Protein AF-A0A2V6GI53-F1 (afdb_monomer_lite)

Radius of gyration: 17.16 Å; chains: 1; bounding box: 40×26×50 Å

pLDDT: mean 84.68, std 9.72, range [50.16, 97.56]

Foldseek 3Di:
DVLVVLVVLLVLLLVLLLLVLLLLLLVLQLCPPDPDDVVVSVVSVLLVVLLLVLVLVVSLVSVVVSVDDSVVSNVSSCVSNCSSVVSNVCNNPPPNPPDPVVSVVSNVVSVVSCVVSVVCVLVVVVVVDPNVVSVVVVVVSVVVSVCSSVVSVVVD

Sequence (156 aa):
DATRHFSEIATALIVALAIHSTTDGLALGIQGETPGTGATKWSLFSALCIHKVPEGLALGGLLIGAGLQQAAAVGWVAAVEATTLLGGVIGYFFLTNISMLWLGLIMAHVGGGFIYLATHAVIGEMLKHGKKLVLTSFALGIALIAVLNVGLRLLR

Secondary structure (DSSP, 8-state):
-HHHHHHHHHHHHHHHHHHHHHHHHHHHHHTTSS---HHHHHHHHHHHHHHHHHHHHHHHHHHHHTT--HHHHHHHHHHHHHHHHHHHHHHHHH-TT--HHHHHHHHHHHHHHHHHHHHHHHHHHHHHS-HHHHHHHHHHHHHHHHHHHHHHHHT-

Structure (mmCIF, N/CA/C/O backbone):
data_AF-A0A2V6GI53-F1
#
_entry.id   AF-A0A2V6GI53-F1
#
loop_
_atom_site.group_PDB
_atom_site.id
_atom_site.type_symbol
_atom_site.label_atom_id
_atom_site.label_alt_id
_atom_site.label_comp_id
_atom_site.label_asym_id
_atom_site.label_entity_id
_atom_site.label_seq_id
_atom_site.pdbx_PDB_ins_code
_atom_site.Cartn_x
_atom_site.Cartn_y
_atom_site.Cartn_z
_atom_site.occupancy
_atom_site.B_iso_or_equiv
_atom_site.auth_seq_id
_atom_site.auth_comp_id
_atom_site.auth_asym_id
_atom_site.auth_atom_id
_atom_site.pdbx_PDB_model_num
ATOM 1 N N . ASP A 1 1 ? -5.610 8.647 26.077 1.00 53.78 1 ASP A N 1
ATOM 2 C CA . ASP A 1 1 ? -4.582 7.644 25.731 1.00 53.78 1 ASP A CA 1
ATOM 3 C C . ASP A 1 1 ? -4.888 6.720 24.561 1.00 53.78 1 ASP A C 1
ATOM 5 O O . ASP A 1 1 ? -3.995 6.532 23.749 1.00 53.78 1 ASP A O 1
ATOM 9 N N . ALA A 1 2 ? -6.107 6.200 24.369 1.00 52.06 2 ALA A N 1
ATOM 10 C CA . ALA A 1 2 ? -6.391 5.304 23.233 1.00 52.06 2 ALA A CA 1
ATOM 11 C C . ALA A 1 2 ? -6.244 5.952 21.834 1.00 52.06 2 ALA A C 1
ATOM 13 O O . ALA A 1 2 ? -5.796 5.290 20.901 1.00 52.06 2 ALA A O 1
ATOM 14 N N . THR A 1 3 ? -6.585 7.237 21.690 1.00 55.59 3 THR A N 1
ATOM 15 C CA . THR A 1 3 ? -6.463 8.008 20.437 1.00 55.59 3 THR A CA 1
ATOM 16 C C . THR A 1 3 ? -5.015 8.292 20.040 1.00 55.59 3 THR A C 1
ATOM 18 O O . THR A 1 3 ? -4.690 8.228 18.859 1.00 55.59 3 THR A O 1
ATOM 21 N N . ARG A 1 4 ? -4.120 8.535 21.010 1.00 59.75 4 ARG A N 1
ATOM 22 C CA . ARG A 1 4 ? -2.679 8.691 20.741 1.00 59.75 4 ARG A CA 1
ATOM 23 C C . ARG A 1 4 ? -2.071 7.395 20.210 1.00 59.75 4 ARG A C 1
ATOM 25 O O . ARG A 1 4 ? -1.440 7.407 19.162 1.00 59.75 4 ARG A O 1
ATOM 32 N N . HIS A 1 5 ? -2.378 6.274 20.860 1.00 61.34 5 HIS A N 1
ATOM 33 C CA . HIS A 1 5 ? -1.853 4.965 20.471 1.00 61.34 5 HIS A CA 1
ATOM 34 C C . HIS A 1 5 ? -2.324 4.522 19.073 1.00 61.34 5 HIS A C 1
ATOM 36 O O . HIS A 1 5 ? -1.582 3.888 18.328 1.00 61.34 5 HIS A O 1
ATOM 42 N N . PHE A 1 6 ? -3.558 4.872 18.696 1.00 66.50 6 PHE A N 1
ATOM 43 C CA . PHE A 1 6 ? -4.098 4.568 17.369 1.00 66.50 6 PHE A CA 1
ATOM 44 C C . PHE A 1 6 ? -3.503 5.474 16.277 1.00 66.50 6 PHE A C 1
ATOM 46 O O . PHE A 1 6 ? -3.231 5.011 15.172 1.00 66.50 6 PHE A O 1
ATOM 53 N N . SER A 1 7 ? -3.213 6.738 16.606 1.00 70.56 7 SER A N 1
ATOM 54 C CA . SER A 1 7 ? -2.481 7.656 15.724 1.00 70.56 7 SER A CA 1
ATOM 55 C C . SER A 1 7 ? -1.038 7.193 15.473 1.00 70.56 7 SER A C 1
ATOM 57 O O . SER A 1 7 ? -0.526 7.347 14.365 1.00 70.56 7 SER A O 1
ATOM 59 N N . GLU A 1 8 ? -0.377 6.601 16.470 1.00 76.50 8 GLU A N 1
ATOM 60 C CA . GLU A 1 8 ? 0.964 6.015 16.322 1.00 76.50 8 GLU A CA 1
ATOM 61 C C . GLU A 1 8 ? 0.959 4.812 15.371 1.00 76.50 8 GLU A C 1
ATOM 63 O O . GLU A 1 8 ? 1.794 4.744 14.471 1.00 76.50 8 GLU A O 1
ATOM 68 N N . ILE A 1 9 ? -0.019 3.907 15.505 1.00 77.12 9 ILE A N 1
ATOM 69 C CA . ILE A 1 9 ? -0.196 2.769 14.587 1.00 77.12 9 ILE A CA 1
ATOM 70 C C . ILE A 1 9 ? -0.473 3.265 13.162 1.00 77.12 9 ILE A C 1
ATOM 72 O O . ILE A 1 9 ? 0.132 2.766 12.216 1.00 77.12 9 ILE A O 1
ATOM 76 N N . ALA A 1 10 ? -1.335 4.273 13.001 1.00 81.50 10 ALA A N 1
ATOM 77 C CA . ALA A 1 10 ? -1.613 4.881 11.701 1.00 81.50 10 ALA A CA 1
ATOM 78 C C . ALA A 1 10 ? -0.352 5.483 11.064 1.00 81.50 10 ALA A C 1
ATOM 80 O O . ALA A 1 10 ? -0.105 5.296 9.876 1.00 81.50 10 ALA A O 1
ATOM 81 N N . THR A 1 11 ? 0.486 6.143 11.863 1.00 85.38 11 THR A N 1
ATOM 82 C CA . THR A 1 11 ? 1.745 6.737 11.393 1.00 85.38 11 THR A CA 1
ATOM 83 C C . THR A 1 11 ? 2.751 5.655 11.002 1.00 85.38 11 THR A C 1
ATOM 85 O O . THR A 1 11 ? 3.356 5.730 9.934 1.00 85.38 11 THR A O 1
ATOM 88 N N . ALA A 1 12 ? 2.893 4.611 11.823 1.00 84.06 12 ALA A N 1
ATOM 89 C CA . ALA A 1 12 ? 3.748 3.466 11.524 1.00 84.06 12 ALA A CA 1
ATOM 90 C C . ALA A 1 12 ? 3.316 2.757 10.231 1.00 84.06 12 ALA A C 1
ATOM 92 O O . ALA A 1 12 ? 4.165 2.386 9.422 1.00 84.06 12 ALA A O 1
ATOM 93 N N . LEU A 1 13 ? 2.007 2.626 9.999 1.00 84.56 13 LEU A N 1
ATOM 94 C CA . LEU A 1 13 ? 1.465 2.053 8.769 1.00 84.56 13 LEU A CA 1
ATOM 95 C C . LEU A 1 13 ? 1.696 2.942 7.549 1.00 84.56 13 LEU A C 1
ATOM 97 O O . LEU A 1 13 ? 2.080 2.406 6.517 1.00 84.56 13 LEU A O 1
ATOM 101 N N . ILE A 1 14 ? 1.539 4.268 7.657 1.00 91.12 14 ILE A N 1
ATOM 102 C CA . ILE A 1 14 ? 1.895 5.202 6.574 1.00 91.12 14 ILE A CA 1
ATOM 103 C C . ILE A 1 14 ? 3.352 4.988 6.156 1.00 91.12 14 ILE A C 1
ATOM 105 O O . ILE A 1 14 ? 3.635 4.836 4.971 1.00 91.12 14 ILE A O 1
ATOM 109 N N . VAL A 1 15 ? 4.277 4.941 7.120 1.00 90.31 15 VAL A N 1
ATOM 110 C CA . VAL A 1 15 ? 5.707 4.746 6.836 1.00 90.31 15 VAL A CA 1
ATOM 111 C C . VAL A 1 15 ? 5.960 3.374 6.212 1.00 90.31 15 VAL A C 1
ATOM 113 O O . VAL A 1 15 ? 6.644 3.278 5.195 1.00 90.31 15 VAL A O 1
ATOM 116 N N . ALA A 1 16 ? 5.389 2.313 6.784 1.00 87.69 16 ALA A N 1
ATOM 117 C CA . ALA A 1 16 ? 5.576 0.956 6.283 1.00 87.69 16 ALA A CA 1
ATOM 118 C C . ALA A 1 16 ? 5.018 0.781 4.856 1.00 87.69 16 ALA A C 1
ATOM 120 O O . ALA A 1 16 ? 5.694 0.206 4.005 1.00 87.69 16 ALA A O 1
ATOM 121 N N . LEU A 1 17 ? 3.837 1.338 4.565 1.00 91.81 17 LEU A N 1
ATOM 122 C CA . LEU A 1 17 ? 3.226 1.332 3.231 1.00 91.81 17 LEU A CA 1
ATOM 123 C C . LEU A 1 17 ? 3.971 2.219 2.239 1.00 91.81 17 LEU A C 1
ATOM 125 O O . LEU A 1 17 ? 4.115 1.837 1.084 1.00 91.81 17 LEU A O 1
ATOM 129 N N . ALA A 1 18 ? 4.529 3.349 2.673 1.00 94.00 18 ALA A N 1
ATOM 130 C CA . ALA A 1 18 ? 5.367 4.178 1.813 1.00 94.00 18 ALA A CA 1
ATOM 131 C C . ALA A 1 18 ? 6.643 3.437 1.389 1.00 94.00 18 ALA A C 1
ATOM 133 O O . ALA A 1 18 ? 7.031 3.510 0.220 1.00 94.00 18 ALA A O 1
ATOM 134 N N . ILE A 1 19 ? 7.278 2.698 2.308 1.00 91.00 19 ILE A N 1
ATOM 135 C CA . ILE A 1 19 ? 8.435 1.846 1.996 1.00 91.00 19 ILE A CA 1
ATOM 136 C C . ILE A 1 19 ? 8.005 0.717 1.055 1.00 91.00 19 ILE A C 1
ATOM 138 O O . ILE A 1 19 ? 8.632 0.540 0.015 1.00 91.00 19 ILE A O 1
ATOM 142 N N . HIS A 1 20 ? 6.916 0.010 1.367 1.00 91.25 20 HIS A N 1
ATOM 143 C CA . HIS A 1 20 ? 6.374 -1.055 0.520 1.00 91.25 20 HIS A CA 1
ATOM 144 C C . HIS A 1 20 ? 6.113 -0.580 -0.913 1.00 91.25 20 HIS A C 1
ATOM 146 O O . HIS A 1 20 ? 6.683 -1.121 -1.858 1.00 91.25 20 HIS A O 1
ATOM 152 N N . SER A 1 21 ? 5.352 0.504 -1.052 1.00 93.81 21 SER A N 1
ATOM 153 C CA . SER A 1 21 ? 5.031 1.159 -2.319 1.00 93.81 21 SER A CA 1
ATOM 154 C C . SER A 1 21 ? 6.283 1.576 -3.086 1.00 93.81 21 SER A C 1
ATOM 156 O O . SER A 1 21 ? 6.413 1.284 -4.272 1.00 93.81 21 SER A O 1
ATOM 158 N N . THR A 1 22 ? 7.276 2.158 -2.410 1.00 93.25 22 THR A N 1
ATOM 159 C CA . THR A 1 22 ? 8.567 2.474 -3.041 1.00 93.25 22 THR A CA 1
ATOM 160 C C . THR A 1 22 ? 9.226 1.214 -3.588 1.00 93.25 22 THR A C 1
ATOM 162 O O . THR A 1 22 ? 9.722 1.199 -4.711 1.00 93.25 22 THR A O 1
ATOM 165 N N . THR A 1 23 ? 9.227 0.135 -2.815 1.00 89.25 23 THR A N 1
ATOM 166 C CA . THR A 1 23 ? 9.901 -1.104 -3.201 1.00 89.25 23 THR A CA 1
ATOM 167 C C . THR A 1 23 ? 9.168 -1.844 -4.331 1.00 89.25 23 THR A C 1
ATOM 169 O O . THR A 1 23 ? 9.823 -2.437 -5.188 1.00 89.25 23 THR A O 1
ATOM 172 N N . ASP A 1 24 ? 7.840 -1.725 -4.404 1.00 90.38 24 ASP A N 1
ATOM 173 C CA . ASP A 1 24 ? 7.009 -2.132 -5.546 1.00 90.38 24 ASP A CA 1
ATOM 174 C C . ASP A 1 24 ? 7.425 -1.386 -6.823 1.00 90.38 24 ASP A C 1
ATOM 176 O O . ASP A 1 24 ? 7.624 -1.979 -7.886 1.00 90.38 24 ASP A O 1
ATOM 180 N N . GLY A 1 25 ? 7.633 -0.073 -6.696 1.00 91.25 25 GLY A N 1
ATOM 181 C CA . GLY A 1 25 ? 8.173 0.772 -7.753 1.00 91.25 25 GLY A CA 1
ATOM 182 C C . GLY A 1 25 ? 9.566 0.341 -8.205 1.00 91.25 25 GLY A C 1
ATOM 183 O O . GLY A 1 25 ? 9.805 0.192 -9.402 1.00 91.25 25 GLY A O 1
ATOM 184 N N . LEU A 1 26 ? 10.483 0.094 -7.261 1.00 89.88 26 LEU A N 1
ATOM 185 C CA . LEU A 1 26 ? 11.837 -0.380 -7.570 1.00 89.88 26 LEU A CA 1
ATOM 186 C C . LEU A 1 26 ? 11.785 -1.659 -8.412 1.00 89.88 26 LEU A C 1
ATOM 188 O O . LEU A 1 26 ? 12.477 -1.751 -9.424 1.00 89.88 26 LEU A O 1
ATOM 192 N N . ALA A 1 27 ? 10.929 -2.613 -8.028 1.00 85.31 27 ALA A N 1
ATOM 193 C CA . ALA A 1 27 ? 10.750 -3.870 -8.748 1.00 85.31 27 ALA A CA 1
ATOM 194 C C . ALA A 1 27 ? 10.324 -3.653 -10.210 1.00 85.31 27 ALA A C 1
ATOM 196 O O . ALA A 1 27 ? 10.823 -4.347 -11.095 1.00 85.31 27 ALA A O 1
ATOM 197 N N . LEU A 1 28 ? 9.454 -2.672 -10.482 1.00 86.94 28 LEU A N 1
ATOM 198 C CA . LEU A 1 28 ? 9.105 -2.270 -11.850 1.00 86.94 28 LEU A CA 1
ATOM 199 C C . LEU A 1 28 ? 10.263 -1.600 -12.586 1.00 86.94 28 LEU A C 1
ATOM 201 O O . LEU A 1 28 ? 10.526 -1.939 -13.739 1.00 86.94 28 LEU A O 1
ATOM 205 N N . GLY A 1 29 ? 10.936 -0.648 -11.938 1.00 87.44 29 GLY A N 1
ATOM 206 C CA . GLY A 1 29 ? 12.002 0.148 -12.547 1.00 87.44 29 GLY A CA 1
ATOM 207 C C . GLY A 1 29 ? 13.187 -0.704 -12.999 1.00 87.44 29 GLY A C 1
ATOM 208 O O . GLY A 1 29 ? 13.666 -0.544 -14.119 1.00 87.44 29 GLY A O 1
ATOM 209 N N . ILE A 1 30 ? 13.594 -1.677 -12.176 1.00 84.69 30 ILE A N 1
ATOM 210 C CA . ILE A 1 30 ? 14.704 -2.602 -12.471 1.00 84.69 30 ILE A CA 1
ATOM 211 C C . ILE A 1 30 ? 14.413 -3.450 -13.726 1.00 84.69 30 ILE A C 1
ATOM 213 O O . ILE A 1 30 ? 15.317 -3.754 -14.501 1.00 84.69 30 ILE A O 1
ATOM 217 N N . GLN A 1 31 ? 13.144 -3.798 -13.972 1.00 74.44 31 GLN A N 1
ATOM 218 C CA . GLN A 1 31 ? 12.724 -4.598 -15.133 1.00 74.44 31 GLN A CA 1
ATOM 219 C C . GLN A 1 31 ? 12.698 -3.802 -16.452 1.00 74.44 31 GLN A C 1
ATOM 221 O O . GLN A 1 31 ? 12.517 -4.385 -17.526 1.00 74.44 31 GLN A O 1
ATOM 226 N N . GLY A 1 32 ? 12.877 -2.475 -16.406 1.00 64.69 32 GLY A N 1
ATOM 227 C CA . GLY A 1 32 ? 12.908 -1.610 -17.589 1.00 64.69 32 GLY A CA 1
ATOM 228 C C . GLY A 1 32 ? 13.952 -2.049 -18.619 1.00 64.69 32 GLY A C 1
ATOM 229 O O . GLY A 1 32 ? 13.646 -2.103 -19.810 1.00 64.69 32 GLY A O 1
ATOM 230 N N . GLU A 1 33 ? 15.116 -2.496 -18.150 1.00 60.28 33 GLU A N 1
ATOM 231 C CA . GLU A 1 33 ? 16.288 -2.843 -18.968 1.00 60.28 33 GLU A CA 1
ATOM 232 C C . GLU A 1 33 ? 16.445 -4.358 -19.205 1.00 60.28 33 GLU A C 1
ATOM 234 O O . GLU A 1 33 ? 17.208 -4.785 -20.070 1.00 60.28 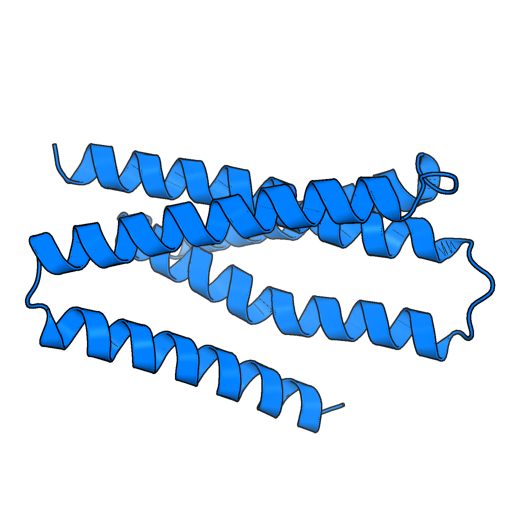33 GLU A O 1
ATOM 239 N N . THR A 1 34 ? 15.717 -5.207 -18.468 1.00 60.88 34 THR A N 1
ATOM 240 C CA . THR A 1 34 ? 15.857 -6.665 -18.597 1.00 60.88 34 THR A CA 1
ATOM 241 C C . THR A 1 34 ? 15.267 -7.150 -19.936 1.00 60.88 34 THR A C 1
ATOM 243 O O . THR A 1 34 ? 14.162 -6.714 -20.303 1.00 60.88 34 THR A O 1
ATOM 246 N N . PRO A 1 35 ? 15.940 -8.065 -20.673 1.00 50.16 35 PRO A N 1
ATOM 247 C CA . PRO A 1 35 ? 15.397 -8.687 -21.880 1.00 50.16 35 PRO A CA 1
ATOM 248 C C . PRO A 1 35 ? 14.206 -9.586 -21.520 1.00 50.16 35 PRO A C 1
ATOM 250 O O . PRO A 1 35 ? 14.344 -10.772 -21.238 1.00 50.16 35 PRO A O 1
ATOM 253 N N . GLY A 1 36 ? 13.016 -9.001 -21.483 1.00 58.81 36 GLY A N 1
ATOM 254 C CA . GLY A 1 36 ? 11.748 -9.690 -21.282 1.00 58.81 36 GLY A CA 1
ATOM 255 C C . GLY A 1 36 ? 10.780 -9.312 -22.392 1.00 58.81 36 GLY A C 1
ATOM 256 O O . GLY A 1 36 ? 10.802 -8.182 -22.885 1.00 58.81 36 GLY A O 1
ATOM 257 N N . THR A 1 37 ? 9.916 -10.247 -22.791 1.00 63.59 37 THR A N 1
ATOM 258 C CA . THR A 1 37 ? 8.835 -9.937 -23.737 1.00 63.59 37 THR A CA 1
ATOM 259 C C . THR A 1 37 ? 7.986 -8.791 -23.176 1.00 63.59 37 THR A C 1
ATOM 261 O O . THR A 1 37 ? 7.731 -8.745 -21.970 1.00 63.59 37 THR A O 1
ATOM 264 N N . GLY A 1 38 ? 7.528 -7.862 -24.023 1.00 67.25 38 GLY A N 1
ATOM 265 C CA . GLY A 1 38 ? 6.680 -6.746 -23.576 1.00 67.25 38 GLY A CA 1
ATOM 266 C C . GLY A 1 38 ? 5.466 -7.211 -22.756 1.00 67.25 38 GLY A C 1
ATOM 267 O O . GLY A 1 38 ? 5.073 -6.545 -21.80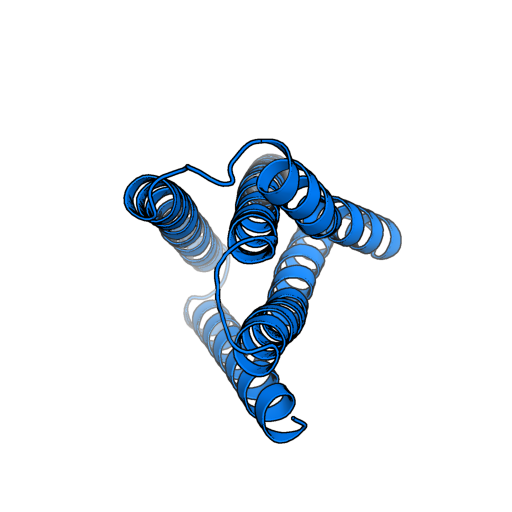2 1.00 67.25 38 GLY A O 1
ATOM 268 N N . ALA A 1 39 ? 4.946 -8.409 -23.045 1.00 73.12 39 ALA A N 1
ATOM 269 C CA . ALA A 1 39 ? 3.868 -9.051 -22.296 1.00 73.12 39 ALA A CA 1
ATOM 270 C C . ALA A 1 39 ? 4.198 -9.279 -20.806 1.00 73.12 39 ALA A C 1
ATOM 272 O O . ALA A 1 39 ? 3.336 -9.070 -19.953 1.00 73.12 39 ALA A O 1
ATOM 273 N N . THR A 1 40 ? 5.437 -9.650 -20.464 1.00 72.88 40 THR A N 1
ATOM 274 C CA . THR A 1 40 ? 5.864 -9.849 -19.068 1.00 72.88 40 THR A CA 1
ATOM 275 C C . THR A 1 40 ? 5.869 -8.528 -18.297 1.00 72.88 40 THR A C 1
ATOM 277 O O . THR A 1 40 ? 5.362 -8.474 -17.176 1.00 72.88 40 THR A O 1
ATOM 280 N N . LYS A 1 41 ? 6.361 -7.444 -18.917 1.00 77.00 41 LYS A N 1
ATOM 281 C CA . LYS A 1 41 ? 6.399 -6.099 -18.311 1.00 77.00 41 LYS A CA 1
ATOM 282 C C . LYS A 1 41 ? 4.990 -5.554 -18.065 1.00 77.00 41 LYS A C 1
ATOM 284 O O . LYS A 1 41 ? 4.681 -5.118 -16.959 1.00 77.00 41 LYS A O 1
ATOM 289 N N . TRP A 1 42 ? 4.104 -5.679 -19.056 1.00 80.44 42 TRP A N 1
ATOM 290 C CA . TRP A 1 42 ? 2.687 -5.325 -18.915 1.00 80.44 42 TRP A CA 1
ATOM 291 C C . TRP A 1 42 ? 1.972 -6.160 -17.852 1.00 80.44 42 TRP A C 1
ATOM 293 O O . TRP A 1 42 ? 1.098 -5.657 -17.141 1.00 80.44 42 TRP A O 1
ATOM 303 N N . SER A 1 43 ? 2.353 -7.430 -17.705 1.00 82.38 43 SER A N 1
ATOM 304 C CA . SER A 1 43 ? 1.777 -8.293 -16.681 1.00 82.38 43 SER A CA 1
ATOM 305 C C . SER A 1 43 ? 2.149 -7.883 -15.269 1.00 82.38 43 SER A C 1
ATOM 307 O O . SER A 1 43 ? 1.271 -7.833 -14.411 1.00 82.38 43 SER A O 1
ATOM 309 N N . LEU A 1 44 ? 3.417 -7.546 -15.042 1.00 81.75 44 LEU A N 1
ATOM 310 C CA . LEU A 1 44 ? 3.874 -7.057 -13.749 1.00 81.75 44 LEU A CA 1
ATOM 311 C C . LEU A 1 44 ? 3.215 -5.714 -13.408 1.00 81.75 44 LEU A C 1
ATOM 313 O O . LEU A 1 44 ? 2.646 -5.573 -12.330 1.00 81.75 44 LEU A O 1
ATOM 317 N N . PHE A 1 45 ? 3.210 -4.770 -14.353 1.00 86.25 45 PHE A N 1
ATOM 318 C CA . PHE A 1 45 ? 2.576 -3.462 -14.177 1.00 86.25 45 PHE A CA 1
ATOM 319 C C . PHE A 1 45 ? 1.087 -3.570 -13.824 1.00 86.25 45 PHE A C 1
ATOM 321 O O . PHE A 1 45 ? 0.637 -2.989 -12.842 1.00 86.25 45 PHE A O 1
ATOM 328 N N . SER A 1 46 ? 0.322 -4.359 -14.581 1.00 84.56 46 SER A N 1
ATOM 329 C CA . SER A 1 46 ? -1.108 -4.546 -14.299 1.00 84.56 46 SER A CA 1
ATOM 330 C C . SER A 1 46 ? -1.362 -5.273 -12.979 1.00 84.56 46 SER A C 1
ATOM 332 O O . SER A 1 46 ? -2.281 -4.894 -12.259 1.00 84.56 46 SER A O 1
ATOM 334 N N . ALA A 1 47 ? -0.548 -6.275 -12.624 1.00 84.4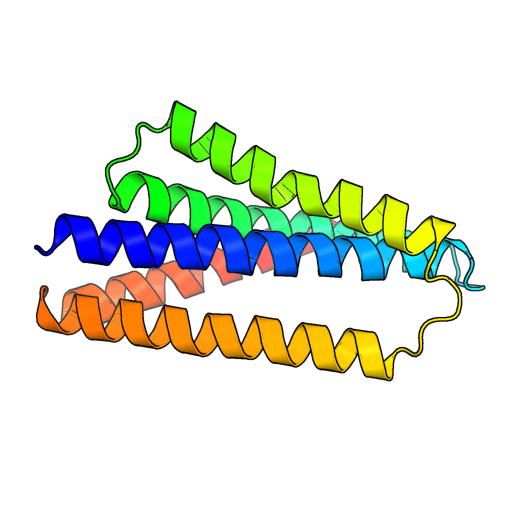4 47 ALA A N 1
ATOM 335 C CA . ALA A 1 47 ? -0.648 -6.936 -11.324 1.00 84.44 47 ALA A CA 1
ATOM 336 C C . ALA A 1 47 ? -0.455 -5.937 -10.170 1.00 84.44 47 ALA A C 1
ATOM 338 O O . ALA A 1 47 ? -1.248 -5.946 -9.230 1.00 84.44 47 ALA A O 1
ATOM 339 N N . LEU A 1 48 ? 0.519 -5.032 -10.304 1.00 87.94 48 LEU A N 1
ATOM 340 C CA . LEU A 1 48 ? 0.765 -3.950 -9.353 1.00 87.94 48 LEU A CA 1
ATOM 341 C C . LEU A 1 48 ? -0.412 -2.987 -9.249 1.00 87.94 48 LEU A C 1
ATOM 343 O O . LEU A 1 48 ? -0.916 -2.765 -8.154 1.00 87.94 48 LEU A O 1
ATOM 347 N N . CYS A 1 49 ? -0.932 -2.478 -10.368 1.00 88.12 49 CYS A N 1
ATOM 348 C CA . CYS A 1 49 ? -2.115 -1.613 -10.338 1.00 88.12 49 CYS A CA 1
ATOM 349 C C . CYS A 1 49 ? -3.306 -2.271 -9.624 1.00 88.12 49 CYS A C 1
ATOM 351 O O . CYS A 1 49 ? -4.023 -1.610 -8.875 1.00 88.12 49 CYS A O 1
ATOM 353 N N . ILE A 1 50 ? -3.505 -3.574 -9.836 1.00 85.69 50 ILE A N 1
ATOM 354 C CA . ILE A 1 50 ? -4.602 -4.329 -9.226 1.00 85.69 50 ILE A CA 1
ATOM 355 C C . ILE A 1 50 ? -4.427 -4.449 -7.710 1.00 85.69 50 ILE A C 1
ATOM 357 O O . ILE A 1 50 ? -5.408 -4.288 -6.986 1.00 85.69 50 ILE A O 1
ATOM 361 N N . HIS A 1 51 ? -3.220 -4.724 -7.205 1.00 85.69 51 HIS A N 1
ATOM 362 C CA . HIS A 1 51 ? -3.012 -4.891 -5.760 1.00 85.69 51 HIS A CA 1
ATOM 363 C C . HIS A 1 51 ? -2.904 -3.570 -4.990 1.00 85.69 51 HIS A C 1
ATOM 365 O O . HIS A 1 51 ? -3.161 -3.555 -3.788 1.00 85.69 51 HIS A O 1
ATOM 371 N N . LYS A 1 52 ? -2.629 -2.463 -5.685 1.00 90.06 52 LYS A N 1
ATOM 372 C CA . LYS A 1 52 ? -2.593 -1.106 -5.121 1.00 90.06 52 LYS A CA 1
ATOM 373 C C . LYS A 1 52 ? -3.965 -0.588 -4.692 1.00 90.06 52 LYS A C 1
ATOM 375 O O . LYS A 1 52 ? -4.081 0.168 -3.733 1.00 90.06 52 LYS A O 1
ATOM 380 N N . VAL A 1 53 ? -5.034 -1.026 -5.361 1.00 88.69 53 VAL A N 1
ATOM 381 C CA . VAL A 1 53 ? -6.404 -0.622 -5.002 1.00 88.69 53 VAL A CA 1
ATOM 382 C C . VAL A 1 53 ? -6.808 -1.154 -3.614 1.00 88.69 53 VAL A C 1
ATOM 384 O O . VAL A 1 53 ? -7.213 -0.347 -2.775 1.00 88.69 53 VAL A O 1
ATOM 387 N N . PRO A 1 54 ? -6.682 -2.464 -3.309 1.00 86.12 54 PRO A N 1
ATOM 388 C CA . PRO A 1 54 ? -6.884 -2.975 -1.954 1.00 86.12 54 PRO A CA 1
ATOM 389 C C . PRO A 1 54 ? -5.991 -2.318 -0.895 1.00 86.12 54 PRO A C 1
ATOM 391 O O . PRO A 1 54 ? -6.467 -2.062 0.210 1.00 86.12 54 PRO A O 1
ATOM 394 N N . GLU A 1 55 ? -4.727 -2.037 -1.224 1.00 88.62 55 GLU A N 1
ATOM 395 C CA . GLU A 1 55 ? -3.766 -1.390 -0.321 1.00 88.62 55 GLU A CA 1
ATOM 396 C C . GLU A 1 55 ? -4.231 0.018 0.079 1.00 88.62 55 GLU A C 1
ATOM 398 O O . GLU A 1 55 ? -4.394 0.310 1.268 1.00 88.62 55 GLU A O 1
ATOM 403 N N . GLY A 1 56 ? -4.581 0.844 -0.910 1.00 91.62 56 GLY A N 1
ATOM 404 C CA . GLY A 1 56 ? -5.093 2.190 -0.677 1.00 91.62 56 GLY A CA 1
ATOM 405 C C . GLY A 1 56 ? -6.426 2.207 0.077 1.00 91.62 56 GLY A C 1
ATOM 406 O O . GLY A 1 56 ? -6.637 3.062 0.939 1.00 91.62 56 GLY A O 1
ATOM 407 N N . LEU A 1 57 ? -7.319 1.241 -0.178 1.00 90.38 57 LEU A N 1
ATOM 408 C CA . LEU A 1 57 ? -8.565 1.088 0.584 1.00 90.38 57 LEU A CA 1
ATOM 409 C C . LEU A 1 57 ? -8.300 0.716 2.049 1.00 90.38 57 LEU A C 1
ATOM 411 O O . LEU A 1 57 ? -8.949 1.266 2.942 1.00 90.38 57 LEU A O 1
ATOM 415 N N . ALA A 1 58 ? -7.348 -0.184 2.307 1.00 87.44 58 ALA A N 1
ATOM 416 C CA . ALA A 1 58 ? -6.976 -0.585 3.660 1.00 87.44 58 ALA A CA 1
ATOM 417 C C . ALA A 1 58 ? -6.379 0.591 4.449 1.00 87.44 58 ALA A C 1
ATOM 419 O O . ALA A 1 58 ? -6.818 0.864 5.570 1.00 87.44 58 ALA A O 1
ATOM 420 N N . LEU A 1 59 ? -5.441 1.333 3.849 1.00 90.94 59 LEU A N 1
ATOM 421 C CA . LEU A 1 59 ? -4.864 2.531 4.460 1.00 90.94 59 LEU A CA 1
ATOM 422 C C . LEU A 1 59 ? -5.925 3.614 4.680 1.00 90.94 59 LEU A C 1
ATOM 424 O O . LEU A 1 59 ? -6.046 4.139 5.784 1.00 90.94 59 LEU A O 1
ATOM 428 N N . GLY A 1 60 ? -6.731 3.921 3.662 1.00 92.69 60 GLY A N 1
ATOM 429 C CA . GLY A 1 60 ? -7.776 4.940 3.748 1.00 92.69 60 GLY A CA 1
ATOM 430 C C . GLY A 1 60 ? -8.800 4.635 4.840 1.00 92.69 60 GLY A C 1
ATOM 431 O O . GLY A 1 60 ? -9.112 5.506 5.653 1.00 92.69 60 GLY A O 1
ATOM 432 N N . GLY A 1 61 ? -9.269 3.386 4.916 1.00 88.25 61 GLY A N 1
ATOM 433 C CA . GLY A 1 61 ? -10.181 2.932 5.966 1.00 88.25 61 GLY A CA 1
ATOM 434 C C . GLY A 1 61 ? -9.577 3.065 7.364 1.00 88.25 61 GLY A C 1
ATOM 435 O O . GLY A 1 61 ? -10.251 3.532 8.283 1.00 88.25 61 GLY A O 1
ATOM 436 N N . LEU A 1 62 ? -8.292 2.736 7.520 1.00 86.88 62 LEU A N 1
ATOM 437 C CA . LEU A 1 62 ? -7.592 2.879 8.793 1.00 86.88 62 LEU A CA 1
ATOM 438 C C . LEU A 1 62 ? -7.401 4.343 9.201 1.00 86.88 62 LEU A C 1
ATOM 440 O O . LEU A 1 62 ? -7.625 4.680 10.360 1.00 86.88 62 LEU A O 1
ATOM 444 N N . LEU A 1 63 ? -7.032 5.223 8.268 1.00 89.81 63 LEU A N 1
ATOM 445 C CA . LEU A 1 63 ? -6.871 6.655 8.536 1.00 89.81 63 LEU A CA 1
ATOM 446 C C . LEU A 1 63 ? -8.197 7.309 8.934 1.00 89.81 63 LEU A C 1
ATOM 448 O O . LEU A 1 63 ? -8.237 8.090 9.886 1.00 89.81 63 LEU A O 1
ATOM 452 N N . ILE A 1 64 ? -9.293 6.952 8.260 1.00 90.69 64 ILE A N 1
ATOM 453 C CA . ILE A 1 64 ? -10.641 7.393 8.639 1.00 90.69 64 ILE A CA 1
ATOM 454 C C . ILE A 1 64 ? -11.005 6.846 10.024 1.00 90.69 64 ILE A C 1
ATOM 456 O 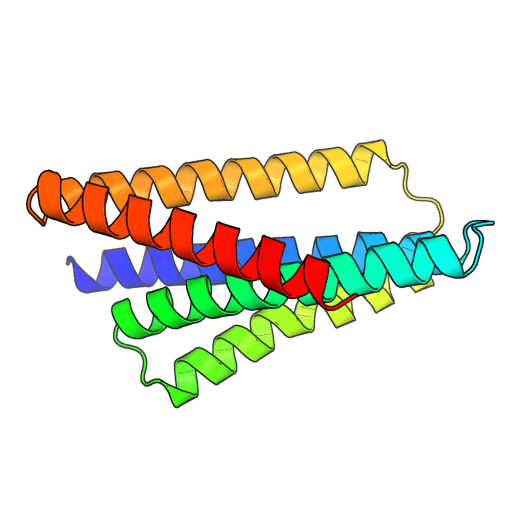O . ILE A 1 64 ? -11.476 7.599 10.875 1.00 90.69 64 ILE A O 1
ATOM 460 N N . GLY A 1 65 ? -10.722 5.567 10.291 1.00 83.12 65 GLY A N 1
ATOM 461 C CA . GLY A 1 65 ? -10.886 4.962 11.617 1.00 83.12 65 GLY A CA 1
ATOM 462 C C . GLY A 1 65 ? -10.044 5.640 12.705 1.00 83.12 65 GLY A C 1
ATOM 463 O O . GLY A 1 65 ? -10.448 5.668 13.865 1.00 83.12 65 GLY A O 1
ATOM 464 N N . ALA A 1 66 ? -8.915 6.250 12.332 1.00 83.62 66 ALA A N 1
ATOM 465 C CA . ALA A 1 66 ? -8.057 7.035 13.217 1.00 83.62 66 ALA A CA 1
ATOM 466 C C . ALA A 1 66 ? -8.550 8.473 13.445 1.00 83.62 66 ALA A C 1
ATOM 468 O O . ALA A 1 66 ? -7.934 9.217 14.207 1.00 83.62 66 ALA A O 1
ATOM 469 N N . GLY A 1 67 ? -9.664 8.863 12.818 1.00 87.00 67 GLY A N 1
ATOM 470 C CA . GLY A 1 67 ? -10.289 10.173 12.976 1.00 87.00 67 GLY A CA 1
ATOM 471 C C . GLY A 1 67 ? -9.906 11.199 11.909 1.00 87.00 67 GLY A C 1
ATOM 472 O O . GLY A 1 67 ? -10.261 12.368 12.057 1.00 87.00 67 GLY A O 1
ATOM 473 N N . LEU A 1 68 ? -9.206 10.811 10.834 1.00 91.06 68 LEU A N 1
ATOM 474 C CA . LEU A 1 68 ? -8.969 11.721 9.711 1.00 91.06 68 LEU A CA 1
ATOM 475 C C . LEU A 1 68 ? -10.250 11.912 8.890 1.00 91.06 68 LEU A C 1
ATOM 477 O O . LEU A 1 68 ? -10.991 10.969 8.612 1.00 91.06 68 LEU A O 1
ATOM 481 N N . GLN A 1 69 ? -10.473 13.142 8.421 1.00 95.06 69 GLN A N 1
ATOM 482 C CA . GLN A 1 69 ? -11.507 13.411 7.422 1.00 95.06 69 GLN A CA 1
ATOM 483 C C . GLN A 1 69 ? -11.211 12.659 6.115 1.00 95.06 69 GLN A C 1
ATOM 485 O O . GLN A 1 69 ? -10.050 12.522 5.721 1.00 95.06 69 GLN A O 1
ATOM 490 N N . GLN A 1 70 ? -12.257 12.242 5.398 1.00 93.81 70 GLN A N 1
ATOM 491 C CA . GLN A 1 70 ? -12.129 11.436 4.174 1.00 93.81 70 GLN A CA 1
ATOM 492 C C . GLN A 1 70 ? -11.192 12.071 3.136 1.00 93.81 70 GLN A C 1
ATOM 494 O O . GLN A 1 70 ? -10.322 11.393 2.603 1.00 93.81 70 GLN A O 1
ATOM 499 N N . ALA A 1 71 ? -11.302 13.383 2.902 1.00 95.94 71 ALA A N 1
ATOM 500 C CA . ALA A 1 71 ? -10.438 14.087 1.951 1.00 95.94 71 ALA A CA 1
ATOM 501 C C . ALA A 1 71 ? -8.950 14.043 2.348 1.00 95.94 71 ALA A C 1
ATOM 503 O O . ALA A 1 71 ? -8.083 13.861 1.496 1.00 95.94 71 ALA A O 1
ATOM 504 N N . ALA A 1 72 ? -8.648 14.162 3.644 1.00 94.88 72 ALA A N 1
ATOM 505 C CA . ALA A 1 72 ? -7.279 14.063 4.142 1.00 94.88 72 ALA A CA 1
ATOM 506 C C . ALA A 1 72 ? -6.758 12.626 4.039 1.00 94.88 72 ALA A C 1
ATOM 508 O O . ALA A 1 72 ? -5.618 12.426 3.634 1.00 94.88 72 ALA A O 1
ATOM 509 N N . ALA A 1 73 ? -7.594 11.631 4.353 1.00 95.12 73 ALA A N 1
ATOM 510 C CA . ALA A 1 73 ? -7.239 10.223 4.199 1.00 95.12 73 ALA A CA 1
ATOM 511 C C . ALA A 1 73 ? -6.921 9.880 2.735 1.00 95.12 73 ALA A C 1
ATOM 513 O O . ALA A 1 73 ? -5.892 9.270 2.471 1.00 95.12 73 ALA A O 1
ATOM 514 N N . VAL A 1 74 ? -7.737 10.342 1.781 1.00 96.19 74 VAL A N 1
ATOM 515 C CA . VAL A 1 74 ? -7.471 10.170 0.342 1.00 96.19 74 VAL A CA 1
ATOM 516 C C . VAL A 1 74 ? -6.161 10.845 -0.067 1.00 96.19 74 VAL A C 1
ATOM 518 O O . VAL A 1 74 ? -5.383 10.250 -0.805 1.00 96.19 74 VAL A O 1
ATOM 521 N N . GLY A 1 75 ? -5.880 12.051 0.439 1.00 97.56 75 GLY A N 1
ATOM 522 C CA . GLY A 1 75 ? -4.609 12.735 0.186 1.00 97.56 75 GLY A CA 1
ATOM 523 C C . GLY A 1 75 ? -3.395 11.950 0.695 1.00 97.56 75 GLY A C 1
ATOM 524 O O . GLY A 1 75 ? -2.409 11.811 -0.024 1.00 97.56 75 GLY A O 1
ATOM 525 N N . TRP A 1 76 ? -3.482 11.382 1.899 1.00 96.62 76 TRP A N 1
ATOM 526 C CA . TRP A 1 76 ? -2.428 10.531 2.458 1.00 96.62 76 TRP A CA 1
ATOM 527 C C . TRP A 1 76 ? -2.254 9.223 1.694 1.00 96.62 76 TRP A C 1
ATOM 529 O O . TRP A 1 76 ? -1.121 8.845 1.416 1.00 96.62 76 TRP A O 1
ATOM 539 N N . VAL A 1 77 ? -3.351 8.562 1.314 1.00 96.81 77 VAL A N 1
ATOM 540 C CA . VAL A 1 77 ? -3.303 7.372 0.454 1.00 96.81 77 VAL A CA 1
ATOM 541 C C . VAL A 1 77 ? -2.609 7.715 -0.858 1.00 96.81 77 VAL A C 1
ATOM 543 O O . VAL A 1 77 ? -1.637 7.065 -1.213 1.00 96.81 77 VAL A O 1
ATOM 546 N N . ALA A 1 78 ? -3.021 8.786 -1.537 1.00 96.56 78 ALA A N 1
ATOM 547 C CA . ALA A 1 78 ? -2.396 9.205 -2.787 1.00 96.56 78 ALA A CA 1
ATOM 548 C C . ALA A 1 78 ? -0.895 9.497 -2.621 1.00 96.56 78 ALA A C 1
ATOM 550 O O . ALA A 1 78 ? -0.104 9.097 -3.470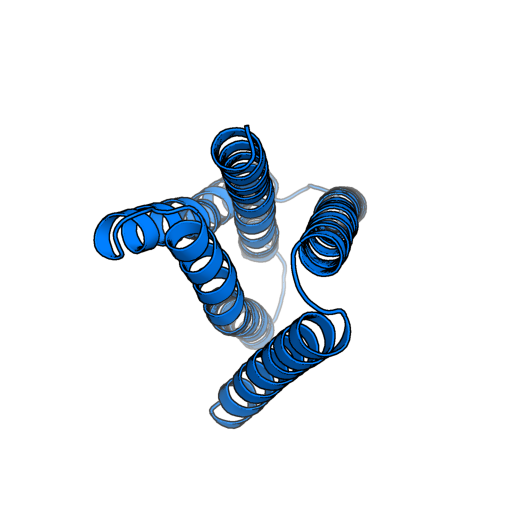 1.00 96.56 78 ALA A O 1
ATOM 551 N N . ALA A 1 79 ? -0.491 10.152 -1.528 1.00 97.06 79 ALA A N 1
ATOM 552 C CA . ALA A 1 79 ? 0.913 10.433 -1.242 1.00 97.06 79 ALA A CA 1
ATOM 553 C C . ALA A 1 79 ? 1.736 9.157 -0.995 1.00 97.06 79 ALA A C 1
ATOM 555 O O . ALA A 1 79 ? 2.852 9.048 -1.500 1.00 97.06 79 ALA A O 1
ATOM 556 N N . VAL A 1 80 ? 1.186 8.195 -0.247 1.00 96.69 80 VAL A N 1
ATOM 557 C CA . VAL A 1 80 ? 1.824 6.897 0.009 1.00 96.69 80 VAL A CA 1
ATOM 558 C C . VAL A 1 80 ? 1.933 6.087 -1.278 1.00 96.69 80 VAL A C 1
ATOM 560 O O . VAL A 1 80 ? 3.019 5.636 -1.616 1.00 96.69 80 VAL A O 1
ATOM 563 N N . GLU A 1 81 ? 0.857 5.973 -2.052 1.00 95.50 81 GLU A N 1
ATOM 564 C CA . GLU A 1 81 ? 0.871 5.198 -3.294 1.00 95.50 81 GLU A CA 1
ATOM 565 C C . GLU A 1 81 ? 1.762 5.838 -4.370 1.00 95.50 81 GLU A C 1
ATOM 567 O O . GLU A 1 81 ? 2.400 5.133 -5.158 1.00 95.50 81 GLU A O 1
ATOM 572 N N . ALA A 1 82 ? 1.881 7.172 -4.381 1.00 95.88 82 ALA A N 1
ATOM 573 C CA . ALA A 1 82 ? 2.777 7.897 -5.280 1.00 95.88 82 ALA A CA 1
ATOM 574 C C . ALA A 1 82 ? 4.259 7.558 -5.056 1.00 95.88 82 ALA A C 1
ATOM 576 O O . ALA A 1 82 ? 5.059 7.722 -5.983 1.00 95.88 82 ALA A O 1
ATOM 577 N N . THR A 1 83 ? 4.652 7.027 -3.891 1.00 96.69 83 THR A N 1
ATOM 578 C CA . THR A 1 83 ? 6.032 6.556 -3.703 1.00 96.69 83 THR A CA 1
ATOM 579 C C . THR A 1 83 ? 6.357 5.356 -4.595 1.00 96.69 83 THR A C 1
ATOM 581 O O . THR A 1 83 ? 7.525 5.140 -4.906 1.00 96.69 83 THR A O 1
ATOM 584 N N . THR A 1 84 ? 5.352 4.651 -5.129 1.00 94.75 84 THR A N 1
ATOM 585 C CA . THR A 1 84 ? 5.535 3.655 -6.198 1.00 94.75 84 THR A CA 1
ATOM 586 C C . THR A 1 84 ? 6.157 4.271 -7.448 1.00 94.75 84 THR A C 1
ATOM 588 O O . THR A 1 84 ? 7.064 3.693 -8.044 1.00 94.75 84 THR A O 1
ATOM 591 N N . LEU A 1 85 ? 5.738 5.480 -7.831 1.00 94.12 85 LEU A N 1
ATOM 592 C CA . LEU A 1 85 ? 6.341 6.189 -8.962 1.00 94.12 85 LEU A CA 1
ATOM 593 C C . LEU A 1 85 ? 7.784 6.589 -8.647 1.00 94.12 85 LEU A C 1
ATOM 595 O O . LEU A 1 85 ? 8.671 6.400 -9.478 1.00 94.12 85 LEU A O 1
ATOM 599 N N . LEU A 1 86 ? 8.029 7.082 -7.428 1.00 95.25 86 LEU A N 1
ATOM 600 C CA . LEU A 1 86 ? 9.373 7.420 -6.956 1.00 95.25 86 LEU A CA 1
ATOM 601 C C . LEU A 1 86 ? 10.302 6.199 -7.001 1.00 95.25 86 LEU A C 1
ATOM 603 O O . LEU A 1 86 ? 11.408 6.280 -7.531 1.00 95.25 86 LEU A O 1
ATOM 607 N N . GLY A 1 87 ? 9.833 5.055 -6.506 1.00 93.00 87 GLY A N 1
ATOM 608 C CA . GLY A 1 87 ? 10.537 3.783 -6.587 1.00 93.00 87 GLY A CA 1
ATOM 609 C C . GLY A 1 87 ? 10.816 3.359 -8.026 1.00 93.00 87 GLY A C 1
ATOM 610 O O . GLY A 1 87 ? 11.927 2.944 -8.333 1.00 93.00 87 GLY A O 1
ATOM 611 N N . GLY A 1 88 ? 9.853 3.524 -8.935 1.00 91.62 88 GLY A N 1
ATOM 612 C CA . GLY A 1 88 ? 10.043 3.251 -10.363 1.00 91.62 88 GLY A CA 1
ATOM 613 C C . GLY A 1 88 ? 11.188 4.059 -10.968 1.00 91.62 88 GLY A C 1
ATOM 614 O O . GLY A 1 88 ? 12.064 3.495 -11.623 1.00 91.62 88 GLY A O 1
ATOM 615 N N . VAL A 1 89 ? 11.226 5.364 -10.684 1.00 92.94 89 VAL A N 1
ATOM 616 C CA . VAL A 1 89 ? 12.296 6.267 -11.134 1.00 92.94 89 VAL A CA 1
ATOM 617 C C . VAL A 1 89 ? 13.647 5.850 -10.552 1.00 92.94 89 VAL A C 1
ATOM 619 O O . VAL A 1 89 ? 14.621 5.725 -11.293 1.00 92.94 89 VAL A O 1
ATOM 622 N N . ILE A 1 90 ? 13.716 5.588 -9.244 1.00 91.88 90 ILE A N 1
ATOM 623 C CA . ILE A 1 90 ? 14.963 5.165 -8.592 1.00 91.88 90 ILE A CA 1
ATOM 624 C C . ILE A 1 90 ? 15.444 3.826 -9.168 1.00 91.88 90 ILE A C 1
ATOM 626 O O . ILE A 1 90 ? 16.620 3.679 -9.500 1.00 91.88 90 ILE A O 1
ATOM 630 N N . GLY A 1 91 ? 14.535 2.862 -9.319 1.00 89.38 91 GLY A N 1
ATOM 631 C CA . GLY A 1 91 ? 14.829 1.534 -9.845 1.00 89.38 91 GLY A CA 1
ATOM 632 C C . GLY A 1 91 ? 15.399 1.588 -11.257 1.00 89.38 91 GLY A C 1
ATOM 633 O O . GLY A 1 91 ? 16.412 0.948 -11.526 1.00 89.38 91 GLY A O 1
ATOM 634 N N . TYR A 1 92 ? 14.781 2.399 -12.117 1.00 87.25 92 TYR A N 1
ATOM 635 C CA . TYR A 1 92 ? 15.170 2.554 -13.515 1.00 87.25 92 TYR A CA 1
ATOM 636 C C . TYR A 1 92 ? 16.543 3.217 -13.689 1.00 87.25 92 TYR A C 1
ATOM 638 O O . TYR A 1 92 ? 17.351 2.748 -14.483 1.00 87.25 92 TYR A O 1
ATOM 646 N N . PHE A 1 93 ? 16.826 4.300 -12.954 1.00 88.88 93 PHE A N 1
ATOM 647 C CA . PHE A 1 93 ? 18.064 5.066 -13.155 1.00 88.88 93 PHE A CA 1
ATOM 648 C C . PHE A 1 93 ? 19.256 4.575 -12.328 1.00 88.88 93 PHE A C 1
ATOM 650 O O . PHE A 1 93 ? 20.395 4.773 -12.745 1.00 88.88 93 PHE A O 1
ATOM 657 N N . PHE A 1 94 ? 19.025 3.977 -11.154 1.00 88.00 94 PHE A N 1
ATOM 658 C CA . PHE A 1 94 ? 20.096 3.745 -10.177 1.00 88.00 94 PHE A CA 1
ATOM 659 C C . PHE A 1 94 ? 20.309 2.278 -9.800 1.00 88.00 94 PHE A C 1
ATOM 661 O O . PHE A 1 94 ? 21.385 1.947 -9.306 1.00 88.00 94 PHE A O 1
ATOM 668 N N . LEU A 1 95 ? 19.324 1.394 -10.003 1.00 83.88 95 LEU A N 1
ATOM 669 C CA . LEU A 1 95 ? 19.358 0.032 -9.450 1.00 83.88 95 LEU A CA 1
ATOM 670 C C . LEU A 1 95 ? 19.292 -1.084 -10.497 1.00 83.88 95 LEU A C 1
ATOM 672 O O . LEU A 1 95 ? 19.075 -2.235 -10.133 1.00 83.88 95 LEU A O 1
ATOM 676 N N . THR A 1 96 ? 19.558 -0.799 -11.771 1.00 73.44 96 THR A N 1
ATOM 677 C CA . THR A 1 96 ? 19.528 -1.787 -12.867 1.00 73.44 96 THR A CA 1
ATOM 678 C C . THR A 1 96 ? 20.368 -3.046 -12.596 1.00 73.44 96 THR A C 1
ATOM 680 O O . THR A 1 96 ? 20.034 -4.127 -13.070 1.00 73.44 96 THR A O 1
ATOM 683 N N . ASN A 1 97 ? 21.428 -2.932 -11.784 1.00 76.19 97 ASN A N 1
ATOM 684 C CA . ASN A 1 97 ? 22.341 -4.029 -11.437 1.00 76.19 97 ASN A CA 1
ATOM 685 C C . ASN A 1 97 ? 22.158 -4.580 -10.008 1.00 76.19 97 ASN A C 1
ATOM 687 O O . ASN A 1 97 ? 23.019 -5.316 -9.520 1.00 76.19 97 ASN A O 1
ATOM 691 N N . ILE A 1 98 ? 21.086 -4.215 -9.296 1.00 81.12 98 ILE A N 1
ATOM 692 C CA . ILE A 1 98 ? 20.840 -4.759 -7.956 1.00 81.12 98 ILE A CA 1
ATOM 693 C C . ILE A 1 98 ? 20.470 -6.244 -8.045 1.00 81.12 98 ILE A C 1
ATOM 695 O O . ILE A 1 98 ? 19.723 -6.672 -8.926 1.00 81.12 98 ILE A O 1
ATOM 699 N N . SER A 1 99 ? 20.977 -7.059 -7.118 1.00 81.81 99 SER A N 1
ATOM 700 C CA . SER A 1 99 ? 20.616 -8.476 -7.095 1.00 81.81 99 SER A CA 1
ATOM 701 C C . SER A 1 99 ? 19.161 -8.663 -6.647 1.00 81.81 99 SER A C 1
ATOM 703 O O . SER A 1 99 ? 18.685 -8.000 -5.720 1.00 81.81 99 SER A O 1
ATOM 705 N N . MET A 1 100 ? 18.464 -9.631 -7.253 1.00 77.81 100 MET A N 1
ATOM 706 C CA . MET A 1 100 ? 17.106 -10.013 -6.833 1.00 77.81 100 MET A CA 1
ATOM 707 C C . MET A 1 100 ? 17.042 -10.455 -5.361 1.00 77.81 100 MET A C 1
ATOM 709 O O . MET A 1 100 ? 15.996 -10.319 -4.730 1.00 77.81 100 MET A O 1
ATOM 713 N N . LEU A 1 101 ? 18.158 -10.930 -4.795 1.00 85.75 101 LEU A N 1
ATOM 714 C CA . LEU A 1 101 ? 18.258 -11.285 -3.380 1.00 85.75 101 LEU A CA 1
ATOM 715 C C . LEU A 1 101 ? 17.986 -10.077 -2.475 1.00 85.75 101 LEU A C 1
ATOM 717 O O . LEU A 1 101 ? 17.200 -10.190 -1.539 1.00 85.75 101 LEU A O 1
ATOM 721 N N . TRP A 1 102 ? 18.597 -8.922 -2.754 1.00 83.31 102 TRP A N 1
ATOM 722 C CA . TRP A 1 102 ? 18.419 -7.725 -1.925 1.00 83.31 102 TRP A CA 1
ATOM 723 C C . TRP A 1 102 ? 16.991 -7.198 -1.981 1.00 83.31 102 TRP A C 1
ATOM 725 O O . TRP A 1 102 ? 16.415 -6.887 -0.940 1.00 83.31 102 TRP A O 1
ATOM 735 N N . LEU A 1 103 ? 16.394 -7.171 -3.174 1.00 79.00 103 LEU A N 1
ATOM 736 C CA . LEU A 1 103 ? 14.993 -6.791 -3.330 1.00 79.00 103 LEU A CA 1
ATOM 737 C C . LEU A 1 103 ? 14.077 -7.751 -2.553 1.00 79.00 103 LEU A C 1
ATOM 739 O O . LEU A 1 103 ? 13.201 -7.302 -1.819 1.00 79.00 103 LEU A O 1
ATOM 743 N N . GLY A 1 104 ? 14.327 -9.061 -2.644 1.00 83.50 104 GLY A N 1
ATOM 744 C CA . GLY A 1 104 ? 13.592 -10.079 -1.892 1.00 83.50 104 GLY A CA 1
ATOM 745 C C . GLY A 1 104 ? 13.720 -9.927 -0.373 1.00 83.50 104 GLY A C 1
ATOM 746 O O . GLY A 1 104 ? 12.725 -10.052 0.335 1.00 83.50 104 GLY A O 1
ATOM 747 N N . LEU A 1 105 ? 14.913 -9.605 0.138 1.00 87.69 105 LEU A N 1
ATOM 748 C CA . LEU A 1 105 ? 15.138 -9.362 1.568 1.00 87.69 105 LEU A CA 1
ATOM 749 C C . LEU A 1 105 ? 14.400 -8.113 2.065 1.00 87.69 105 LEU A C 1
ATOM 751 O O . LEU A 1 105 ? 13.785 -8.154 3.130 1.00 87.69 105 LEU A O 1
ATOM 755 N N . ILE A 1 106 ? 14.419 -7.028 1.286 1.00 82.44 106 ILE A N 1
ATOM 756 C CA . ILE A 1 106 ? 13.673 -5.804 1.604 1.00 82.44 106 ILE A CA 1
ATOM 757 C C . ILE A 1 106 ? 12.168 -6.103 1.637 1.00 82.44 106 ILE A C 1
ATOM 759 O O . ILE A 1 106 ? 11.497 -5.754 2.606 1.00 82.44 106 ILE A O 1
ATOM 763 N N . MET A 1 107 ? 11.653 -6.829 0.640 1.00 81.31 107 MET A N 1
ATOM 764 C CA . MET A 1 107 ? 10.248 -7.249 0.593 1.00 81.31 107 MET A CA 1
ATOM 765 C C . MET A 1 107 ? 9.854 -8.129 1.771 1.00 81.31 107 MET A C 1
ATOM 767 O O . MET A 1 107 ? 8.805 -7.917 2.375 1.00 81.31 107 MET A O 1
ATOM 771 N N . ALA A 1 108 ? 10.696 -9.098 2.128 1.00 87.12 108 ALA A N 1
ATOM 772 C CA . ALA A 1 108 ? 10.452 -9.972 3.267 1.00 87.12 108 ALA A CA 1
ATOM 773 C C . ALA A 1 108 ? 10.415 -9.181 4.583 1.00 87.12 108 ALA A C 1
ATOM 775 O O . ALA A 1 108 ? 9.557 -9.436 5.428 1.00 87.12 108 ALA A O 1
ATOM 776 N N . HIS A 1 109 ? 11.303 -8.196 4.746 1.00 84.12 109 HIS A N 1
ATOM 777 C CA . HIS A 1 109 ? 11.319 -7.326 5.919 1.00 84.12 109 HIS A CA 1
ATOM 778 C C . HIS A 1 109 ? 10.042 -6.478 6.023 1.00 84.12 109 HIS A C 1
ATOM 780 O O . HIS A 1 109 ? 9.396 -6.464 7.071 1.00 84.12 109 HIS A O 1
ATOM 786 N N . VAL A 1 110 ? 9.637 -5.834 4.926 1.00 82.25 110 VAL A N 1
ATOM 787 C CA . VAL A 1 110 ? 8.407 -5.028 4.858 1.00 82.25 110 VAL A CA 1
ATOM 788 C C . VAL A 1 110 ? 7.165 -5.890 5.102 1.00 82.25 110 VAL A C 1
ATOM 790 O O . VAL A 1 110 ? 6.338 -5.560 5.953 1.00 82.25 110 VAL A O 1
ATOM 793 N N . GLY A 1 111 ? 7.060 -7.035 4.421 1.00 82.44 111 GLY A N 1
ATOM 794 C CA . GLY A 1 111 ? 5.951 -7.974 4.583 1.00 82.44 111 GLY A CA 1
ATOM 795 C C . GLY A 1 111 ? 5.851 -8.530 6.006 1.00 82.44 111 GLY A C 1
ATOM 796 O O . GLY A 1 111 ? 4.760 -8.589 6.573 1.00 82.44 111 GLY A O 1
ATOM 797 N N . GLY A 1 112 ? 6.986 -8.862 6.629 1.00 86.00 112 GLY A N 1
ATOM 798 C CA . GLY A 1 112 ? 7.043 -9.254 8.039 1.00 86.00 112 GLY A CA 1
ATOM 799 C C . GLY A 1 112 ? 6.558 -8.146 8.980 1.00 86.00 112 GLY A C 1
ATOM 800 O O . GLY A 1 112 ? 5.784 -8.414 9.902 1.00 86.00 112 GLY A O 1
ATOM 801 N N . GLY A 1 113 ? 6.939 -6.894 8.710 1.00 83.12 113 GLY A N 1
ATOM 802 C CA . GLY A 1 113 ? 6.451 -5.719 9.434 1.00 83.12 113 GLY A CA 1
ATOM 803 C C . GLY A 1 113 ? 4.929 -5.558 9.360 1.00 83.12 113 GLY A C 1
ATOM 804 O O . GLY A 1 113 ? 4.290 -5.305 10.381 1.00 83.12 113 GLY A O 1
ATOM 805 N N . PHE A 1 114 ? 4.315 -5.783 8.194 1.00 83.31 114 PHE A N 1
ATOM 806 C CA . PHE A 1 114 ? 2.854 -5.762 8.064 1.00 83.31 114 PHE A CA 1
ATOM 807 C C . PHE A 1 114 ? 2.164 -6.878 8.833 1.00 83.31 114 PHE A C 1
ATOM 809 O O . PHE A 1 114 ? 1.148 -6.616 9.473 1.00 83.31 114 PHE A O 1
ATOM 816 N N . ILE A 1 115 ? 2.712 -8.096 8.829 1.00 86.50 115 ILE A N 1
ATOM 817 C CA . ILE A 1 115 ? 2.162 -9.195 9.634 1.00 86.50 115 ILE A CA 1
ATOM 818 C C . ILE A 1 115 ? 2.183 -8.815 11.117 1.00 86.50 115 ILE A C 1
ATOM 820 O O . ILE A 1 115 ? 1.178 -8.994 11.809 1.00 86.50 115 ILE A O 1
ATOM 824 N N . TYR A 1 116 ? 3.288 -8.241 11.598 1.00 86.12 116 TYR A N 1
ATOM 825 C CA . TYR A 1 116 ? 3.407 -7.757 12.973 1.00 86.12 116 TYR A CA 1
ATOM 826 C C . TYR A 1 116 ? 2.368 -6.670 13.294 1.00 86.12 116 TYR A C 1
ATOM 828 O O . TYR A 1 116 ? 1.614 -6.811 14.259 1.00 86.12 116 TYR A O 1
ATOM 836 N N . LEU A 1 117 ? 2.273 -5.621 12.467 1.00 82.12 117 LEU A N 1
ATOM 837 C CA . LEU A 1 117 ? 1.336 -4.509 12.673 1.00 82.12 117 LEU A CA 1
ATOM 838 C C . LEU A 1 117 ? -0.129 -4.962 12.601 1.00 82.12 117 LEU A C 1
ATOM 840 O O . LEU A 1 117 ? -0.922 -4.595 13.467 1.00 82.12 117 LEU A O 1
ATOM 844 N N . ALA A 1 118 ? -0.486 -5.793 11.619 1.00 81.88 118 ALA A N 1
ATOM 845 C CA . ALA A 1 118 ? -1.837 -6.327 11.466 1.00 81.88 118 ALA A CA 1
ATOM 846 C C . ALA A 1 118 ? -2.226 -7.217 12.653 1.00 81.88 118 ALA A C 1
ATOM 848 O O . ALA A 1 118 ? -3.321 -7.079 13.197 1.00 81.88 118 ALA A O 1
ATOM 849 N N . THR A 1 119 ? -1.313 -8.083 13.104 1.00 85.81 119 THR A N 1
ATOM 850 C CA . THR A 1 119 ? -1.536 -8.937 14.279 1.00 85.81 119 THR A CA 1
ATOM 851 C C . THR A 1 119 ? -1.758 -8.089 15.529 1.00 85.81 119 THR A C 1
ATOM 853 O O . THR A 1 119 ? -2.734 -8.301 16.250 1.00 85.81 119 THR A O 1
ATOM 856 N N . HIS A 1 120 ? -0.911 -7.082 15.763 1.00 83.38 120 HIS A N 1
ATOM 857 C CA . HIS A 1 120 ? -1.079 -6.168 16.890 1.00 83.38 120 HIS A CA 1
ATOM 858 C C . HIS A 1 120 ? -2.382 -5.370 16.825 1.00 83.38 120 HIS A C 1
ATOM 860 O O . HIS A 1 120 ? -3.035 -5.210 17.856 1.00 83.38 120 HIS A O 1
ATOM 866 N N . ALA A 1 121 ? -2.786 -4.908 15.640 1.00 80.81 121 ALA A N 1
ATOM 867 C CA . ALA A 1 121 ? -4.041 -4.191 15.451 1.00 80.81 121 ALA A CA 1
ATOM 868 C C . ALA A 1 121 ? -5.253 -5.083 15.758 1.00 80.81 121 ALA A C 1
ATOM 870 O O . ALA A 1 121 ? -6.106 -4.697 16.553 1.00 80.81 121 ALA A O 1
ATOM 871 N N . VAL A 1 122 ? -5.306 -6.300 15.202 1.00 85.94 122 VAL A N 1
ATOM 872 C CA . VAL A 1 122 ? -6.415 -7.242 15.431 1.00 85.94 122 VAL A CA 1
ATOM 873 C C . VAL A 1 122 ? -6.507 -7.639 16.903 1.00 85.94 122 VAL A C 1
ATOM 875 O O . VAL A 1 122 ? -7.595 -7.603 17.477 1.00 85.94 122 VAL A O 1
ATOM 878 N N . ILE A 1 123 ? -5.381 -7.970 17.544 1.00 87.38 123 ILE A N 1
ATOM 879 C CA . ILE A 1 123 ? -5.356 -8.302 18.975 1.00 87.38 123 ILE A CA 1
ATOM 880 C C . ILE A 1 123 ? -5.797 -7.098 19.813 1.00 87.38 123 ILE A C 1
ATOM 882 O O . ILE A 1 123 ? -6.644 -7.245 20.692 1.00 87.38 123 ILE A O 1
ATOM 886 N N . GLY A 1 124 ? -5.260 -5.907 19.532 1.00 83.69 124 GLY A N 1
ATOM 887 C CA . GLY A 1 124 ? -5.627 -4.676 20.230 1.00 83.69 124 GLY A CA 1
ATOM 888 C C . GLY A 1 124 ? -7.121 -4.372 20.124 1.00 83.69 124 GLY A C 1
ATOM 889 O O . GLY A 1 124 ? -7.747 -3.973 21.107 1.00 83.69 124 GLY A O 1
ATOM 890 N N . GLU A 1 125 ? -7.713 -4.641 18.964 1.00 85.31 125 GLU A N 1
ATOM 891 C CA . GLU A 1 125 ? -9.136 -4.447 18.732 1.00 85.31 125 GLU A CA 1
ATOM 892 C C . GLU A 1 125 ? -9.992 -5.506 19.435 1.00 85.31 125 GLU A C 1
ATOM 894 O O . GLU A 1 125 ? -11.027 -5.168 19.999 1.00 85.31 125 GLU A O 1
ATOM 899 N N . MET A 1 126 ? -9.541 -6.765 19.507 1.00 88.38 126 MET A N 1
ATOM 900 C CA . MET A 1 126 ? -10.199 -7.827 20.289 1.00 88.38 126 MET A CA 1
ATOM 901 C C . MET A 1 126 ? -10.195 -7.573 21.803 1.00 88.38 126 MET A C 1
ATOM 903 O O . MET A 1 126 ? -10.999 -8.170 22.519 1.00 88.38 126 MET A O 1
ATOM 907 N N . LEU A 1 127 ? -9.270 -6.751 22.306 1.00 88.50 127 LEU A N 1
ATOM 908 C CA . LEU A 1 127 ? -9.240 -6.342 23.713 1.00 88.50 127 LEU A CA 1
ATOM 909 C C . LEU A 1 127 ? -10.238 -5.214 24.004 1.00 88.50 127 LEU A C 1
ATOM 911 O O . LEU A 1 127 ? -10.750 -5.128 25.117 1.00 88.50 127 LEU A O 1
ATOM 915 N N . LYS A 1 128 ? -10.512 -4.354 23.016 1.00 83.44 128 LYS A N 1
ATOM 916 C CA . LYS A 1 128 ? -11.436 -3.214 23.138 1.00 83.44 128 LYS A CA 1
ATOM 917 C C . LYS A 1 128 ? -12.873 -3.571 22.764 1.00 83.44 128 LYS A C 1
ATOM 919 O O . LYS A 1 128 ? -13.813 -3.055 23.360 1.00 83.44 128 LYS A O 1
ATOM 924 N N . HIS A 1 129 ? -13.037 -4.458 21.791 1.00 84.69 129 HIS A N 1
ATOM 925 C CA . HIS A 1 129 ? -14.311 -4.876 21.224 1.00 84.69 129 HIS A CA 1
ATOM 926 C C . HIS A 1 129 ? -14.487 -6.394 21.346 1.00 84.69 129 HIS A C 1
ATOM 928 O O . HIS A 1 129 ? -13.536 -7.150 21.526 1.00 84.69 129 HIS A O 1
ATOM 934 N N . GLY A 1 130 ? -15.726 -6.879 21.243 1.00 89.75 130 GLY A N 1
ATOM 935 C CA . GLY A 1 130 ? -16.009 -8.309 21.372 1.00 89.75 130 GLY A CA 1
ATOM 936 C C . GLY A 1 130 ? -15.302 -9.151 20.302 1.00 89.75 130 GLY A C 1
ATOM 937 O O . GLY A 1 130 ? -15.445 -8.886 19.108 1.00 89.75 130 GLY A O 1
ATOM 938 N N . LYS A 1 131 ? -14.617 -10.227 20.723 1.00 92.19 131 LYS A N 1
ATOM 939 C CA . LYS A 1 131 ? -13.844 -11.139 19.849 1.00 92.19 131 LYS A CA 1
ATOM 940 C C . LYS A 1 131 ? -14.589 -11.542 18.574 1.00 92.19 131 LYS A C 1
ATOM 942 O O . LYS A 1 131 ? -14.016 -11.504 17.491 1.00 92.19 131 LYS A O 1
ATOM 947 N N . LYS A 1 132 ? -15.872 -11.909 18.702 1.00 93.31 132 LYS A N 1
ATOM 948 C CA . LYS A 1 132 ? -16.706 -12.344 17.573 1.00 93.31 132 LYS A CA 1
ATOM 949 C C . LYS A 1 132 ? -16.808 -11.258 16.502 1.00 93.31 132 LYS A C 1
ATOM 951 O O . LYS A 1 132 ? -16.579 -11.568 15.343 1.00 93.31 132 LYS A O 1
ATOM 956 N N . LEU A 1 133 ? -17.099 -10.015 16.896 1.00 92.12 133 LEU A N 1
ATOM 957 C CA . LEU A 1 133 ? -17.251 -8.890 15.972 1.00 92.12 133 LEU A CA 1
ATOM 958 C C . LEU A 1 133 ? -15.948 -8.627 15.212 1.00 92.12 133 LEU A C 1
ATOM 960 O O . LEU A 1 133 ? -15.956 -8.544 13.987 1.00 92.12 133 LEU A O 1
ATOM 964 N N . VAL A 1 134 ? -14.828 -8.561 15.935 1.00 90.81 134 VAL A N 1
ATOM 965 C CA . VAL A 1 134 ? -13.516 -8.263 15.345 1.00 90.81 134 VAL A CA 1
ATOM 966 C C . VAL A 1 134 ? -13.093 -9.348 14.356 1.00 90.81 134 VAL A C 1
ATOM 968 O O . VAL A 1 134 ? -12.732 -9.026 13.227 1.00 90.81 134 VAL A O 1
ATOM 971 N N . LEU A 1 135 ? -13.206 -10.631 14.726 1.00 92.75 135 LEU A N 1
ATOM 972 C CA . LEU A 1 135 ? -12.884 -11.733 13.812 1.00 92.75 135 LEU A CA 1
ATOM 973 C C . LEU A 1 135 ? -13.812 -11.771 12.593 1.00 92.75 135 LEU A C 1
ATOM 975 O O . LEU A 1 135 ? -13.335 -12.031 11.491 1.00 92.75 135 LEU A O 1
ATOM 979 N N . THR A 1 136 ? -15.111 -11.492 12.755 1.00 94.00 136 THR A N 1
ATOM 980 C CA . THR A 1 136 ? -16.025 -11.431 11.605 1.00 94.00 136 THR A CA 1
ATOM 981 C C . THR A 1 136 ? -15.684 -10.277 10.667 1.00 94.00 136 THR A C 1
ATOM 983 O O . THR A 1 136 ? -15.630 -10.490 9.461 1.00 94.00 136 THR A O 1
ATOM 986 N N . SER A 1 137 ? -15.385 -9.084 11.191 1.00 90.50 137 SER A N 1
ATOM 987 C CA . SER A 1 137 ? -14.996 -7.928 10.373 1.00 90.50 137 SER A CA 1
ATOM 988 C C . SER A 1 137 ? -13.665 -8.159 9.660 1.00 90.50 137 SER A C 1
ATOM 990 O O . SER A 1 137 ? -13.538 -7.846 8.480 1.00 90.50 137 SER A O 1
ATOM 992 N N . PHE A 1 138 ? -12.692 -8.766 10.344 1.00 89.19 138 PHE A N 1
ATOM 993 C CA . PHE A 1 138 ? -11.409 -9.140 9.752 1.00 89.19 138 PHE A CA 1
ATOM 994 C C . PHE A 1 138 ? -11.580 -10.157 8.615 1.00 89.19 138 PHE A C 1
ATOM 996 O O . PHE A 1 138 ? -11.048 -9.960 7.524 1.00 89.19 138 PHE A O 1
ATOM 1003 N N . ALA A 1 139 ? -12.384 -11.205 8.829 1.00 92.56 139 ALA A N 1
ATOM 1004 C CA . ALA A 1 139 ? -12.685 -12.200 7.802 1.00 92.56 139 ALA A CA 1
ATOM 1005 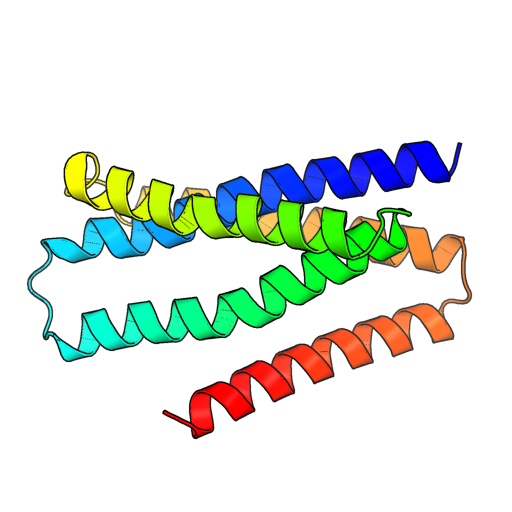C C . ALA A 1 139 ? -13.422 -11.593 6.596 1.00 92.56 139 ALA A C 1
ATOM 1007 O O . ALA A 1 139 ? -13.087 -11.911 5.455 1.00 92.56 139 ALA A O 1
ATOM 1008 N N . LEU A 1 140 ? -14.380 -10.687 6.829 1.00 92.56 140 LEU A N 1
ATOM 1009 C CA . LEU A 1 140 ? -15.058 -9.944 5.762 1.00 92.56 140 LEU A CA 1
ATOM 1010 C C . LEU A 1 140 ? -14.087 -9.052 4.982 1.00 92.56 140 LEU A C 1
ATOM 1012 O O . LEU A 1 140 ? -14.185 -8.985 3.761 1.00 92.56 140 LEU A O 1
ATOM 1016 N N . GLY A 1 141 ? -13.126 -8.417 5.658 1.00 87.81 141 GLY A N 1
ATOM 1017 C CA . GLY A 1 141 ? -12.060 -7.648 5.014 1.00 87.81 141 GLY A CA 1
ATOM 1018 C C . GLY A 1 141 ? -11.191 -8.512 4.097 1.00 87.81 141 GLY A C 1
ATOM 1019 O O . GLY A 1 141 ? -10.992 -8.163 2.936 1.00 87.81 141 GLY A O 1
ATOM 1020 N N . ILE A 1 142 ? -10.742 -9.680 4.575 1.00 88.12 142 ILE A N 1
ATOM 1021 C CA . ILE A 1 142 ? -9.996 -10.649 3.753 1.00 88.12 142 ILE A CA 1
ATOM 1022 C C . ILE A 1 142 ? -10.830 -11.088 2.545 1.00 88.12 142 ILE A C 1
ATOM 1024 O O . ILE A 1 142 ? -10.329 -11.095 1.421 1.00 88.12 142 ILE A O 1
ATOM 1028 N N . ALA A 1 143 ? -12.101 -11.436 2.763 1.00 91.56 143 ALA A N 1
ATOM 1029 C CA . ALA A 1 143 ? -12.999 -11.864 1.697 1.00 91.56 143 ALA A CA 1
ATOM 1030 C C . ALA A 1 143 ? -13.202 -10.760 0.650 1.00 91.56 143 ALA A C 1
ATOM 1032 O O . ALA A 1 143 ? -13.113 -11.033 -0.545 1.00 91.56 143 ALA A O 1
ATOM 1033 N N . LEU A 1 144 ? -13.405 -9.513 1.083 1.00 87.31 144 LEU A N 1
ATOM 1034 C CA . LEU A 1 144 ? -13.531 -8.358 0.199 1.00 87.31 144 LEU A CA 1
ATOM 1035 C C . LEU A 1 144 ? -12.279 -8.180 -0.666 1.00 87.31 144 LEU A C 1
ATOM 1037 O O . LEU A 1 144 ? -12.401 -8.051 -1.882 1.00 87.31 144 LEU A O 1
ATOM 1041 N N . ILE A 1 145 ? -11.086 -8.226 -0.063 1.00 83.94 145 ILE A N 1
ATOM 1042 C CA . ILE A 1 145 ? -9.810 -8.107 -0.785 1.00 83.94 145 ILE A CA 1
ATOM 1043 C C . ILE A 1 145 ? -9.644 -9.255 -1.787 1.00 83.94 145 ILE A C 1
ATOM 1045 O O . ILE A 1 145 ? -9.254 -9.018 -2.930 1.00 83.94 145 ILE A O 1
ATOM 1049 N N . ALA A 1 146 ? -9.969 -10.489 -1.394 1.00 86.69 146 ALA A N 1
ATOM 1050 C CA . ALA A 1 146 ? -9.889 -11.651 -2.272 1.00 86.69 146 ALA A CA 1
ATOM 1051 C C . ALA A 1 146 ? -10.838 -11.527 -3.475 1.00 86.69 146 ALA A C 1
ATOM 1053 O O . ALA A 1 146 ? -10.422 -11.758 -4.610 1.00 86.69 146 ALA A O 1
ATOM 1054 N N . VAL A 1 147 ? -12.087 -11.109 -3.243 1.00 89.31 147 VAL A N 1
ATOM 1055 C CA . VAL A 1 147 ? -13.083 -10.881 -4.300 1.00 89.31 147 VAL A CA 1
ATOM 1056 C C . VAL A 1 147 ? -12.639 -9.763 -5.238 1.00 89.31 147 VAL A C 1
ATOM 1058 O O . VAL A 1 147 ? -12.704 -9.944 -6.450 1.00 89.31 147 VAL A O 1
ATOM 1061 N N . LEU A 1 148 ? -12.137 -8.644 -4.705 1.00 82.06 148 LEU A N 1
ATOM 1062 C CA . LEU A 1 148 ? -11.581 -7.554 -5.511 1.00 82.06 148 LEU A CA 1
ATOM 1063 C C . LEU A 1 148 ? -10.424 -8.042 -6.385 1.00 82.06 148 LEU A C 1
ATOM 1065 O O . LEU A 1 148 ? -10.409 -7.767 -7.580 1.00 82.06 148 LEU A O 1
ATOM 1069 N N . ASN A 1 149 ? -9.486 -8.804 -5.819 1.00 79.06 149 ASN A N 1
ATOM 1070 C CA . ASN A 1 149 ? -8.319 -9.303 -6.545 1.00 79.06 149 ASN A CA 1
ATOM 1071 C C . ASN A 1 149 ? -8.720 -10.278 -7.664 1.00 79.06 149 ASN A C 1
ATOM 1073 O O . ASN A 1 149 ? -8.276 -10.131 -8.800 1.00 79.06 149 ASN A O 1
ATOM 1077 N N . VAL A 1 150 ? -9.601 -11.240 -7.372 1.00 85.56 150 VAL A N 1
ATOM 1078 C CA . VAL A 1 150 ? -10.101 -12.195 -8.374 1.00 85.56 150 VAL A CA 1
ATOM 1079 C C . VAL A 1 150 ? -10.926 -11.482 -9.444 1.00 85.56 150 VAL A C 1
ATOM 1081 O O . VAL A 1 150 ? -10.685 -11.692 -10.629 1.00 85.56 150 VAL A O 1
ATOM 1084 N N . GLY A 1 151 ? -11.852 -10.606 -9.052 1.00 84.19 151 GLY A N 1
ATOM 1085 C CA . GLY A 1 151 ? -12.690 -9.848 -9.981 1.00 84.19 151 GLY A CA 1
ATOM 1086 C C . GLY A 1 151 ? -11.867 -8.972 -10.924 1.00 84.19 151 GLY A C 1
ATOM 1087 O O . GLY A 1 151 ? -12.075 -9.014 -12.132 1.00 84.19 151 GLY A O 1
ATOM 1088 N N . LEU A 1 152 ? -10.875 -8.250 -10.396 1.00 76.81 152 LEU A N 1
ATOM 1089 C CA . LEU A 1 152 ? -9.965 -7.434 -11.203 1.00 76.81 152 LEU A CA 1
ATOM 1090 C C . LEU A 1 152 ? -9.109 -8.276 -12.158 1.00 76.81 152 LEU A C 1
ATOM 1092 O O . LEU A 1 152 ? -8.848 -7.842 -13.276 1.00 76.81 152 LEU A O 1
ATOM 1096 N N . ARG A 1 153 ? -8.698 -9.487 -11.761 1.00 75.94 153 ARG A N 1
ATOM 1097 C CA . ARG A 1 153 ? -7.975 -10.410 -12.653 1.00 75.94 153 ARG A CA 1
ATOM 1098 C C . ARG A 1 153 ? -8.848 -10.972 -13.772 1.00 75.94 153 ARG A C 1
ATOM 1100 O O . ARG A 1 153 ? -8.324 -11.202 -14.850 1.00 75.94 153 ARG A O 1
ATOM 1107 N N . LEU A 1 154 ? -10.139 -11.201 -13.527 1.00 81.62 154 LEU A N 1
ATOM 1108 C CA . LEU A 1 154 ? -11.079 -11.704 -14.538 1.00 81.62 154 LEU A CA 1
ATOM 1109 C C . LEU A 1 154 ? -11.428 -10.661 -15.613 1.00 81.62 154 LEU A C 1
ATOM 1111 O O . LEU A 1 154 ? -11.922 -11.030 -16.673 1.00 81.62 154 LEU A O 1
ATOM 1115 N N . LEU A 1 155 ? -11.193 -9.373 -15.343 1.00 74.94 155 LEU A N 1
ATOM 1116 C CA . LEU A 1 155 ? -11.399 -8.273 -16.294 1.00 74.94 155 LEU A CA 1
ATOM 1117 C C . LEU A 1 155 ? -10.214 -8.060 -17.255 1.00 74.94 155 LEU A C 1
ATOM 1119 O O . LEU A 1 155 ? -10.294 -7.190 -18.122 1.00 74.94 155 LEU A O 1
ATOM 1123 N N . ARG A 1 156 ? -9.118 -8.803 -17.076 1.00 63.12 156 ARG A N 1
ATOM 1124 C CA . ARG A 1 156 ? -7.883 -8.710 -17.859 1.00 63.12 156 ARG A CA 1
ATOM 1125 C C . ARG A 1 156 ? -7.794 -9.837 -18.882 1.00 63.12 156 ARG A C 1
ATOM 1127 O O . ARG A 1 156 ? -7.278 -9.551 -19.984 1.00 63.12 156 ARG A O 1
#